Protein AF-A0A7Y0SQZ6-F1 (afdb_monomer)

Nearest PDB structures (foldseek):
  4n74-assembly1_A  TM=9.224E-01  e=1.016E-06  Escherichia coli BW2952
  8us4-assembly1_A  TM=9.109E-01  e=1.384E-05  Pseudomonas aeruginosa PAO1
  8us2-assembly1_A  TM=9.152E-01  e=4.732E-05  Pseudomonas aeruginosa PAO1
  8us2-assembly2_B  TM=9.220E-01  e=1.886E-04  Pseudomonas aeruginosa PAO1
  8us1-assembly1_A  TM=9.138E-01  e=2.991E-04  Pseudomonas aeruginosa PAO1

Sequence (102 aa):
WKKPWVSSRGHSFNTALSLSKPEQTVTASYKIPLEDVANDYYQVQYGLKNLDNRDTQSIESNLAVERHWLADNGWHNTVYARHLYESFKQCLQDDEVNFVLP

Radius of gyration: 16.94 Å; Cα contacts (8 Å, |Δi|>4): 250; chains: 1; bounding box: 45×22×44 Å

Solvent-accessible surface area (backbone atoms only — not comparable to full-atom values): 5319 Å² total; per-residue (Å²): 93,75,42,78,64,76,44,100,74,56,22,26,40,37,38,48,79,48,83,52,93,42,41,37,36,41,37,39,38,41,38,41,44,49,93,53,57,87,51,26,32,40,37,42,38,40,37,40,39,41,38,53,52,95,58,36,39,34,46,37,42,38,41,37,43,35,43,36,35,62,44,99,88,71,47,79,45,76,52,52,45,33,43,40,39,36,43,38,35,47,77,92,46,74,52,73,48,79,45,79,46,114

pLDDT: mean 96.22, std 2.84, range [85.19, 98.62]

Foldseek 3Di:
DWAQADDPQRKIKDWDWDDDPFKTKIKIKIWGADPPRVFWIKMWIWMWMFGHDDQKTKIKIKIKIKTWGQDPVRDIDIDMWMWIWMFMGGNPDTDIDIDIDD

Secondary structure (DSSP, 8-state):
-EES-SSTT--EEEEEEEE-SSEEEEEEEEEEE-SSTTT-EEEEEEEEEEEEETTEEEEEEEEEEEEEEE-TTS-EEEEEEEEEEEEEEETTEEEEEEEEE-

Organism: Vibrio parahaemolyticus (NCBI:txid670)

Mean predicted aligned error: 3.54 Å

Structure (mmCIF, N/CA/C/O backbone):
data_AF-A0A7Y0SQZ6-F1
#
_entry.id   AF-A0A7Y0SQZ6-F1
#
loop_
_atom_site.group_PDB
_atom_site.id
_atom_site.type_symbol
_atom_site.label_atom_id
_atom_site.label_alt_id
_atom_site.label_comp_id
_atom_site.label_asym_id
_atom_site.label_entity_id
_atom_site.label_seq_id
_atom_site.pdbx_PDB_ins_code
_atom_site.Cartn_x
_atom_site.Cartn_y
_atom_site.Cartn_z
_atom_site.occupancy
_atom_site.B_iso_or_equiv
_atom_site.auth_seq_id
_atom_site.auth_comp_id
_atom_site.auth_asym_id
_atom_site.auth_atom_id
_atom_site.pdbx_PDB_model_num
ATOM 1 N N . TRP A 1 1 ? 11.354 0.915 8.869 1.00 89.25 1 TRP A N 1
ATOM 2 C CA . TRP A 1 1 ? 12.645 0.434 8.355 1.00 89.25 1 TRP A CA 1
ATOM 3 C C . TRP A 1 1 ? 12.612 0.378 6.838 1.00 89.25 1 TRP A C 1
ATOM 5 O O . TRP A 1 1 ? 11.698 -0.208 6.277 1.00 89.25 1 TRP A O 1
ATOM 15 N N . LYS A 1 2 ? 13.609 0.976 6.183 1.00 91.75 2 LYS A N 1
ATOM 16 C CA . LYS A 1 2 ? 13.746 0.967 4.725 1.00 91.75 2 LYS A CA 1
ATOM 17 C C . LYS A 1 2 ? 14.963 0.131 4.350 1.00 91.75 2 LYS A C 1
ATOM 19 O O . LYS A 1 2 ? 16.070 0.449 4.779 1.00 91.75 2 LYS A O 1
ATOM 24 N N . LYS A 1 3 ? 14.769 -0.897 3.525 1.00 94.38 3 LYS A N 1
ATOM 25 C CA . LYS A 1 3 ? 15.850 -1.649 2.889 1.00 94.38 3 LYS A CA 1
ATOM 26 C C . LYS A 1 3 ? 15.899 -1.279 1.405 1.00 94.38 3 LYS A C 1
ATOM 28 O O . LYS A 1 3 ? 15.089 -1.781 0.624 1.00 94.38 3 LYS A O 1
ATOM 33 N N . PRO A 1 4 ? 16.827 -0.389 1.005 1.00 89.88 4 PRO A N 1
ATOM 34 C CA . PRO A 1 4 ? 16.846 0.163 -0.348 1.00 89.88 4 PRO A CA 1
ATOM 35 C C . PRO A 1 4 ? 17.187 -0.880 -1.416 1.00 89.88 4 PRO A C 1
ATOM 37 O O . PRO A 1 4 ? 16.841 -0.674 -2.569 1.00 89.88 4 PRO A O 1
ATOM 40 N N . TRP A 1 5 ? 17.832 -1.990 -1.042 1.00 91.81 5 TRP A N 1
ATOM 41 C CA . TRP A 1 5 ? 18.226 -3.047 -1.969 1.00 91.81 5 TRP A CA 1
ATOM 42 C C . TRP A 1 5 ? 18.063 -4.423 -1.307 1.00 91.81 5 TRP A C 1
ATOM 44 O O . TRP A 1 5 ? 18.679 -4.702 -0.274 1.00 91.81 5 TRP A O 1
ATOM 54 N N . VAL A 1 6 ? 17.211 -5.285 -1.868 1.00 94.88 6 VAL A N 1
ATOM 55 C CA . VAL A 1 6 ? 16.970 -6.659 -1.371 1.00 94.88 6 VAL A CA 1
ATOM 56 C C . VAL A 1 6 ? 17.340 -7.754 -2.371 1.00 94.88 6 VAL A C 1
ATOM 58 O O . VAL A 1 6 ? 17.437 -8.912 -1.982 1.00 94.88 6 VAL A O 1
ATOM 61 N N . SER A 1 7 ? 17.556 -7.404 -3.639 1.00 93.25 7 SER A N 1
ATOM 62 C CA . SER A 1 7 ? 17.858 -8.330 -4.740 1.00 93.25 7 SER A CA 1
ATOM 63 C C . SER A 1 7 ? 18.825 -7.668 -5.709 1.00 93.25 7 SER A C 1
ATOM 65 O O . SER A 1 7 ? 18.686 -6.475 -5.934 1.00 93.25 7 SER A O 1
ATOM 67 N N . SER A 1 8 ? 19.731 -8.410 -6.357 1.00 91.69 8 SER A N 1
ATOM 68 C CA . SER A 1 8 ? 20.648 -7.878 -7.387 1.00 91.69 8 SER A CA 1
ATOM 69 C C . SER A 1 8 ? 19.943 -7.131 -8.530 1.00 91.69 8 SER A C 1
ATOM 71 O O . SER A 1 8 ? 20.566 -6.306 -9.185 1.00 91.69 8 SER A O 1
ATOM 73 N N . ARG A 1 9 ? 18.637 -7.358 -8.714 1.00 91.25 9 ARG A N 1
ATOM 74 C CA . ARG A 1 9 ? 17.775 -6.679 -9.695 1.00 91.25 9 ARG A CA 1
ATOM 75 C C . ARG A 1 9 ? 17.213 -5.325 -9.226 1.00 91.25 9 ARG A C 1
ATOM 77 O O . ARG A 1 9 ? 16.302 -4.808 -9.851 1.00 91.25 9 ARG A O 1
ATOM 84 N N . GLY A 1 10 ? 17.674 -4.772 -8.102 1.00 93.50 10 GLY A N 1
ATOM 85 C CA . GLY A 1 10 ? 17.253 -3.443 -7.629 1.00 93.50 10 GLY A CA 1
ATOM 86 C C . GLY A 1 10 ? 15.922 -3.404 -6.874 1.00 93.50 10 GLY A C 1
ATOM 87 O O . GLY A 1 10 ? 15.379 -2.329 -6.631 1.00 93.50 10 GLY A O 1
ATOM 88 N N . HIS A 1 11 ? 15.378 -4.558 -6.478 1.00 96.56 11 HIS A N 1
ATOM 89 C CA . HIS A 1 11 ? 14.151 -4.587 -5.682 1.00 96.56 11 HIS A CA 1
ATOM 90 C C . HIS A 1 11 ? 14.393 -3.897 -4.336 1.00 96.56 11 HIS A C 1
ATOM 92 O O . HIS A 1 11 ? 15.477 -4.026 -3.755 1.00 96.56 11 HIS A O 1
ATOM 98 N N . SER A 1 12 ? 13.367 -3.241 -3.799 1.00 97.06 12 SER A N 1
ATOM 99 C CA . SER A 1 12 ? 13.441 -2.589 -2.489 1.00 97.06 12 SER A CA 1
ATOM 100 C C . SER A 1 12 ? 12.237 -2.928 -1.619 1.00 97.06 12 SER A C 1
ATOM 102 O O . SER A 1 12 ? 11.166 -3.273 -2.118 1.00 97.06 12 SER A O 1
ATOM 104 N N . PHE A 1 13 ? 12.435 -2.865 -0.305 1.00 97.50 13 PHE A N 1
ATOM 105 C CA . PHE A 1 13 ? 11.405 -3.161 0.682 1.00 97.50 13 PHE A CA 1
ATOM 106 C C . PHE A 1 13 ? 11.362 -2.058 1.732 1.00 97.50 13 PHE A C 1
ATOM 108 O O . PHE A 1 13 ? 12.400 -1.599 2.217 1.00 97.50 13 PHE A O 1
ATOM 115 N N . ASN A 1 14 ? 10.162 -1.637 2.097 1.00 97.81 14 ASN A N 1
ATOM 116 C CA . ASN A 1 14 ? 9.943 -0.648 3.133 1.00 97.81 14 ASN A CA 1
ATOM 117 C C . ASN A 1 14 ? 8.886 -1.149 4.110 1.00 97.81 14 ASN A C 1
ATOM 119 O O . ASN A 1 14 ? 7.916 -1.790 3.725 1.00 97.81 14 ASN A O 1
ATOM 123 N N . THR A 1 15 ? 9.067 -0.823 5.378 1.00 97.56 15 THR A N 1
ATOM 124 C CA . THR A 1 15 ? 8.075 -1.041 6.424 1.00 97.56 15 THR A CA 1
ATOM 125 C C . THR A 1 15 ? 7.992 0.220 7.258 1.00 97.56 15 THR A C 1
ATOM 127 O O . THR A 1 15 ? 9.028 0.733 7.687 1.00 97.56 15 THR A O 1
ATOM 130 N N . ALA A 1 16 ? 6.798 0.718 7.534 1.00 97.75 16 ALA A N 1
ATOM 131 C CA . ALA A 1 16 ? 6.594 1.811 8.471 1.00 97.75 16 ALA A CA 1
ATOM 132 C C . ALA A 1 16 ? 5.649 1.372 9.588 1.00 97.75 16 ALA A C 1
ATOM 134 O O . ALA A 1 16 ? 4.741 0.573 9.382 1.00 97.75 16 ALA A O 1
ATOM 135 N N . LEU A 1 17 ? 5.909 1.889 10.782 1.00 97.44 17 LEU A N 1
ATOM 136 C CA . LEU A 1 17 ? 5.087 1.699 11.963 1.00 97.44 17 LEU A CA 1
ATOM 137 C C . LEU A 1 17 ? 4.812 3.090 12.525 1.00 97.44 17 LEU A C 1
ATOM 139 O O . LEU A 1 17 ? 5.755 3.840 12.783 1.00 97.44 17 LEU A O 1
ATOM 143 N N . SER A 1 18 ? 3.541 3.422 12.696 1.00 97.69 18 SER A N 1
ATOM 144 C CA . SER A 1 18 ? 3.086 4.635 13.367 1.00 97.69 18 SER A CA 1
ATOM 145 C C . SER A 1 18 ? 2.239 4.225 14.561 1.00 97.69 18 SER A C 1
ATOM 147 O O . SER A 1 18 ? 1.320 3.422 14.414 1.00 97.69 18 SER A O 1
ATOM 149 N N . LEU A 1 19 ? 2.569 4.738 15.744 1.00 96.75 19 LEU A N 1
ATOM 150 C CA . LEU A 1 19 ? 1.883 4.404 16.986 1.00 96.75 19 LEU A CA 1
ATOM 151 C C . LEU A 1 19 ? 1.440 5.681 17.683 1.00 96.75 19 LEU A C 1
ATOM 153 O O . LEU A 1 19 ? 2.249 6.546 18.014 1.00 96.75 19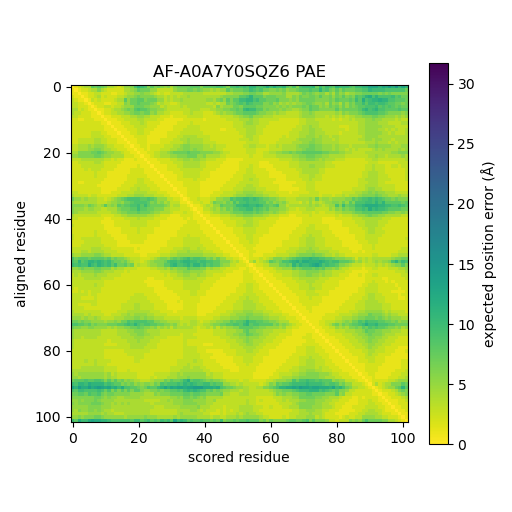 LEU A O 1
ATOM 157 N N . SER A 1 20 ? 0.149 5.760 17.953 1.00 96.88 20 SER A N 1
ATOM 158 C CA . SER A 1 20 ? -0.464 6.765 18.806 1.00 96.88 20 SER A CA 1
ATOM 159 C C . SER A 1 20 ? -1.488 6.083 19.710 1.00 96.88 20 SER A C 1
ATOM 161 O O . SER A 1 20 ? -1.818 4.917 19.504 1.00 96.88 20 SER A O 1
ATOM 163 N N . LYS A 1 21 ? -1.993 6.785 20.728 1.00 94.44 21 LYS A N 1
ATOM 164 C CA . LYS A 1 21 ? -3.050 6.238 21.589 1.00 94.44 21 LYS A CA 1
ATOM 165 C C . LYS A 1 21 ? -4.315 5.852 20.794 1.00 94.44 21 LYS A C 1
ATOM 167 O O . LYS A 1 21 ? -4.763 4.730 20.987 1.00 94.44 21 LYS A O 1
ATOM 172 N N . PRO A 1 22 ? -4.871 6.714 19.918 1.00 96.56 22 PRO A N 1
ATOM 173 C CA . PRO A 1 22 ? -6.086 6.365 19.184 1.00 96.56 22 PRO A CA 1
ATOM 174 C C . PRO A 1 22 ? -5.846 5.538 17.916 1.00 96.56 22 PRO A C 1
ATOM 176 O O . PRO A 1 22 ? -6.759 4.871 17.458 1.00 96.56 22 PRO A O 1
ATOM 179 N N . GLU A 1 23 ? -4.656 5.593 17.315 1.00 97.88 23 GLU A N 1
ATOM 180 C CA . GLU A 1 23 ? -4.400 4.973 16.010 1.00 97.88 23 GLU A CA 1
ATOM 181 C C . GLU A 1 23 ? -3.040 4.273 15.978 1.00 97.88 23 GLU A C 1
ATOM 183 O O . GLU A 1 23 ? -2.016 4.857 16.357 1.00 97.88 23 GLU A O 1
ATOM 188 N N . GLN A 1 24 ? -3.020 3.035 15.490 1.00 98.44 24 GLN A N 1
ATOM 189 C CA . GLN A 1 24 ? -1.806 2.274 15.222 1.00 98.44 24 GLN A CA 1
ATOM 190 C C . GLN A 1 24 ? -1.830 1.768 13.784 1.00 98.44 24 GLN A C 1
ATOM 192 O O . GLN A 1 24 ? -2.771 1.094 13.373 1.00 98.44 24 GLN A O 1
ATOM 197 N N . THR A 1 25 ? -0.769 2.055 13.035 1.00 98.44 25 THR A N 1
ATOM 198 C CA . THR A 1 25 ? -0.687 1.731 11.610 1.00 98.44 25 THR A CA 1
ATOM 199 C C . THR A 1 25 ? 0.622 1.019 11.310 1.00 98.44 25 THR A C 1
ATOM 201 O O . THR A 1 25 ? 1.701 1.497 11.669 1.00 98.44 25 THR A O 1
ATOM 204 N N . VAL A 1 26 ? 0.532 -0.109 10.611 1.00 98.38 26 VAL A N 1
ATOM 205 C CA . VAL A 1 26 ? 1.668 -0.845 10.051 1.00 98.38 26 VAL A CA 1
ATOM 206 C C . VAL A 1 26 ? 1.517 -0.850 8.543 1.00 98.38 26 VAL A C 1
ATOM 208 O O . VAL A 1 26 ? 0.491 -1.281 8.028 1.00 98.38 26 VAL A O 1
ATOM 211 N N . THR A 1 27 ? 2.543 -0.417 7.822 1.00 98.44 27 THR A N 1
ATOM 212 C CA . THR A 1 27 ? 2.580 -0.536 6.365 1.00 98.44 27 THR A CA 1
ATOM 213 C C . THR A 1 27 ? 3.826 -1.271 5.920 1.00 98.44 27 THR A C 1
ATOM 215 O O . THR A 1 27 ? 4.897 -1.135 6.511 1.00 98.44 27 THR A O 1
ATOM 218 N N . ALA A 1 28 ? 3.692 -2.050 4.858 1.00 98.38 28 ALA A N 1
ATOM 219 C CA . ALA A 1 28 ? 4.783 -2.696 4.160 1.00 98.38 28 ALA A CA 1
ATOM 220 C C . ALA A 1 28 ? 4.631 -2.439 2.662 1.00 98.38 28 ALA A C 1
ATOM 222 O O . ALA A 1 28 ? 3.530 -2.509 2.121 1.00 98.38 28 ALA A O 1
ATOM 223 N N . SER A 1 29 ? 5.734 -2.158 1.979 1.00 98.25 29 SER A N 1
ATOM 224 C CA . SER A 1 29 ? 5.746 -2.044 0.528 1.00 98.25 29 SER A CA 1
ATOM 225 C C . SER A 1 29 ? 6.955 -2.734 -0.081 1.00 98.25 29 SER A C 1
ATOM 227 O O . SER A 1 29 ? 8.058 -2.726 0.471 1.00 98.25 29 SER A O 1
ATOM 229 N N . TYR A 1 30 ? 6.733 -3.352 -1.235 1.00 98.06 30 TYR A N 1
ATOM 230 C CA . TYR A 1 30 ? 7.753 -4.015 -2.030 1.00 98.06 30 TYR A CA 1
ATOM 231 C C . TYR A 1 30 ? 7.746 -3.434 -3.439 1.00 98.06 30 TYR A C 1
ATOM 233 O O . TYR A 1 30 ? 6.723 -3.483 -4.121 1.00 98.06 30 TYR A O 1
ATOM 241 N N . LYS A 1 31 ? 8.881 -2.881 -3.871 1.00 97.88 31 LYS A N 1
ATOM 242 C CA . LYS A 1 31 ? 9.042 -2.241 -5.181 1.00 97.88 31 LYS A CA 1
ATOM 243 C C . LYS A 1 31 ? 9.930 -3.097 -6.078 1.00 97.88 31 LYS A C 1
ATOM 245 O O . LYS A 1 31 ? 11.036 -3.474 -5.681 1.00 97.88 31 LYS A O 1
ATOM 250 N N . ILE A 1 32 ? 9.452 -3.348 -7.293 1.00 97.62 32 ILE A N 1
ATOM 251 C CA . ILE A 1 32 ? 10.120 -4.119 -8.345 1.00 97.62 32 ILE A CA 1
ATOM 252 C C . ILE A 1 32 ? 10.384 -3.170 -9.518 1.00 97.62 32 ILE A C 1
ATOM 254 O O . ILE A 1 32 ? 9.438 -2.833 -10.232 1.00 97.62 32 ILE A O 1
ATOM 258 N N . PRO A 1 33 ? 11.627 -2.702 -9.710 1.00 97.06 33 PRO A N 1
ATOM 259 C CA . PRO A 1 33 ? 11.956 -1.851 -10.846 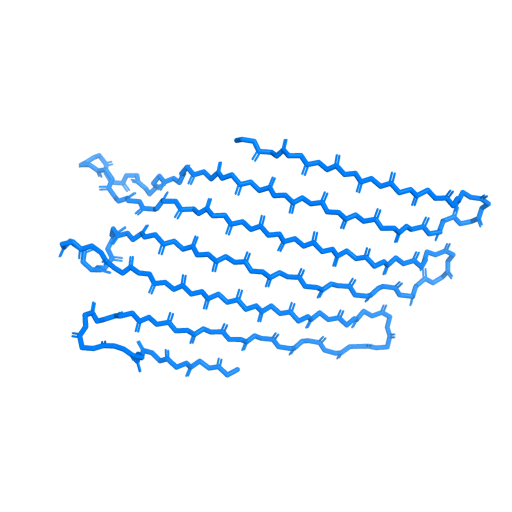1.00 97.06 33 PRO A CA 1
ATOM 260 C C . PRO A 1 33 ? 11.919 -2.617 -12.173 1.00 97.06 33 PRO A C 1
ATOM 262 O O . PRO A 1 33 ? 12.131 -3.832 -12.208 1.00 97.06 33 PRO A O 1
ATOM 265 N N . LEU A 1 34 ? 11.671 -1.884 -13.255 1.00 95.00 34 LEU A N 1
ATOM 266 C CA . LEU A 1 34 ? 11.769 -2.344 -14.641 1.00 95.00 34 LEU A CA 1
ATOM 267 C C . LEU A 1 34 ? 13.006 -1.719 -15.310 1.00 95.00 34 LEU A C 1
ATOM 269 O O . LEU A 1 34 ? 13.951 -1.351 -14.616 1.00 95.00 34 LEU A O 1
ATOM 273 N N . GLU A 1 35 ? 13.035 -1.652 -16.644 1.00 90.81 35 GLU A N 1
ATOM 274 C CA . GLU A 1 35 ? 14.188 -1.151 -17.409 1.00 90.81 35 GLU A CA 1
ATOM 275 C C . GLU A 1 35 ? 14.561 0.286 -17.023 1.00 90.81 35 GLU A C 1
ATOM 277 O O . GLU A 1 35 ? 15.708 0.544 -16.655 1.00 90.81 35 GLU A O 1
ATOM 282 N N . ASP A 1 36 ? 13.585 1.200 -17.011 1.00 90.94 36 ASP A N 1
ATOM 283 C CA . ASP A 1 36 ? 13.751 2.514 -16.391 1.00 90.94 36 ASP A CA 1
ATOM 284 C C . ASP A 1 36 ? 13.510 2.405 -14.879 1.00 90.94 36 ASP A C 1
ATOM 286 O O . ASP A 1 36 ? 12.432 2.670 -14.357 1.00 90.94 36 ASP A O 1
ATOM 290 N N . VAL A 1 37 ? 14.547 1.985 -14.157 1.00 85.19 37 VAL A N 1
ATOM 291 C CA . VAL A 1 37 ? 14.512 1.708 -12.710 1.00 85.19 37 VAL A CA 1
ATOM 292 C C . VAL A 1 37 ? 13.965 2.882 -11.879 1.00 85.19 37 VAL A C 1
ATOM 294 O O . VAL A 1 37 ? 13.393 2.670 -10.800 1.00 85.19 37 VAL A O 1
ATOM 297 N N . ALA A 1 38 ? 14.165 4.121 -12.339 1.00 86.75 38 ALA A N 1
ATOM 298 C CA . ALA A 1 38 ? 13.741 5.314 -11.616 1.00 86.75 38 ALA A CA 1
ATOM 299 C C . ALA A 1 38 ? 12.236 5.562 -11.771 1.00 86.75 38 ALA A C 1
ATOM 301 O O . ALA A 1 38 ? 11.561 5.847 -10.775 1.00 86.75 38 ALA A O 1
ATOM 302 N N . ASN A 1 39 ? 11.726 5.402 -12.990 1.00 93.69 39 ASN A N 1
ATOM 303 C CA . ASN A 1 39 ? 10.384 5.839 -13.362 1.00 93.69 39 ASN A CA 1
ATOM 304 C C . ASN A 1 39 ? 9.375 4.692 -13.467 1.00 93.69 39 ASN A C 1
ATOM 306 O O . ASN A 1 39 ? 8.191 4.883 -13.189 1.00 93.69 39 ASN A O 1
ATOM 310 N N . ASP A 1 40 ? 9.851 3.488 -13.771 1.00 96.88 40 ASP A N 1
ATOM 311 C CA . ASP A 1 40 ? 9.031 2.355 -14.160 1.00 96.88 40 ASP A CA 1
ATOM 312 C C . ASP A 1 40 ? 9.173 1.189 -13.188 1.00 96.88 40 ASP A C 1
ATOM 314 O O 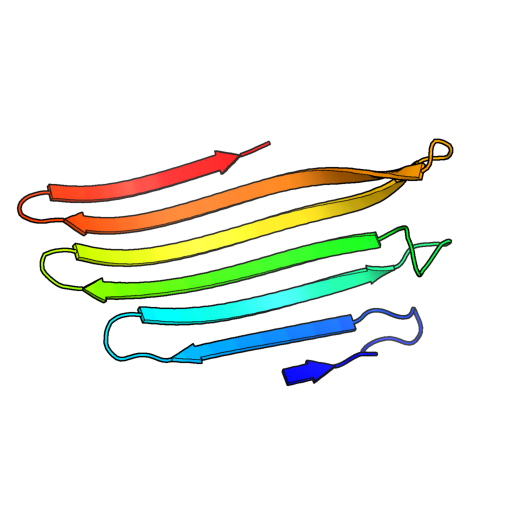. ASP A 1 40 ? 10.234 0.579 -13.032 1.00 96.88 40 ASP A O 1
ATOM 318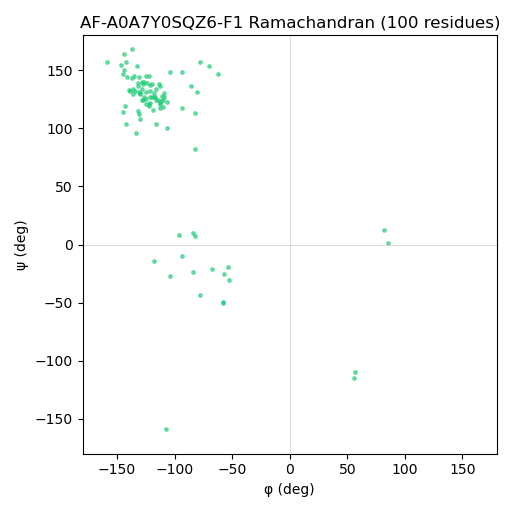 N N . TYR A 1 41 ? 8.078 0.861 -12.508 1.00 97.69 41 TYR A N 1
ATOM 319 C CA . TYR A 1 41 ? 8.085 -0.193 -11.506 1.00 97.69 41 TYR A CA 1
ATOM 320 C C . TYR A 1 41 ? 6.699 -0.761 -11.217 1.00 97.69 41 TYR A C 1
ATOM 322 O O . TYR A 1 41 ? 5.669 -0.105 -11.392 1.00 97.69 41 TYR A O 1
ATOM 330 N N . TYR A 1 42 ? 6.700 -1.986 -10.701 1.00 98.12 42 TYR A N 1
ATOM 331 C CA . TYR A 1 42 ? 5.571 -2.541 -9.967 1.00 98.12 42 TYR A CA 1
ATOM 332 C C . TYR A 1 42 ? 5.755 -2.310 -8.471 1.00 98.12 42 TYR A C 1
ATOM 334 O O . TYR A 1 42 ? 6.880 -2.311 -7.956 1.00 98.12 42 TYR A O 1
ATOM 342 N N . GLN A 1 43 ? 4.647 -2.145 -7.761 1.00 98.00 43 GLN A N 1
ATOM 343 C CA . GLN A 1 43 ? 4.637 -2.015 -6.315 1.00 98.00 43 GLN A CA 1
ATOM 344 C C . GLN A 1 43 ? 3.512 -2.849 -5.710 1.00 98.00 43 GLN A C 1
ATOM 346 O O . GLN A 1 43 ? 2.376 -2.800 -6.168 1.00 98.00 43 GLN A O 1
ATOM 351 N N . VAL A 1 44 ? 3.837 -3.595 -4.659 1.00 98.50 44 VAL A N 1
ATOM 352 C CA . VAL A 1 44 ? 2.847 -4.235 -3.789 1.00 98.50 44 VAL A CA 1
ATOM 353 C C . VAL A 1 44 ? 2.873 -3.505 -2.458 1.00 98.50 44 VAL A C 1
ATOM 355 O O . VAL A 1 44 ? 3.946 -3.343 -1.872 1.00 98.50 44 VAL A O 1
ATOM 358 N N . GLN A 1 45 ? 1.715 -3.051 -1.992 1.00 98.44 45 GLN A N 1
ATOM 359 C CA . GLN A 1 45 ? 1.556 -2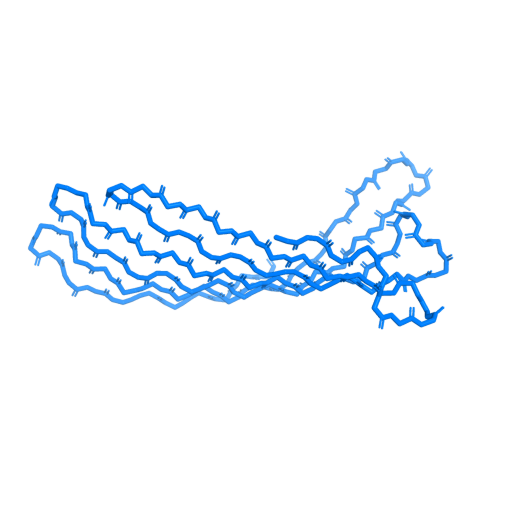.365 -0.715 1.00 98.44 45 GLN A CA 1
ATOM 360 C C . GLN A 1 45 ? 0.570 -3.125 0.158 1.00 98.44 45 GLN A C 1
ATOM 362 O O . GLN A 1 45 ? -0.478 -3.552 -0.316 1.00 98.44 45 GLN A O 1
ATOM 367 N N . TYR A 1 46 ? 0.901 -3.264 1.435 1.00 98.62 46 TYR A N 1
ATOM 368 C CA . TYR A 1 46 ? 0.013 -3.815 2.440 1.00 98.62 46 TYR A CA 1
ATOM 369 C C . TYR A 1 46 ? -0.027 -2.899 3.659 1.00 98.62 46 TYR A C 1
ATOM 371 O O . TYR A 1 46 ? 1.021 -2.487 4.162 1.00 98.62 46 TYR A O 1
ATOM 379 N N . GLY A 1 47 ? -1.226 -2.576 4.124 1.00 98.50 47 GLY A N 1
ATOM 380 C CA . GLY A 1 47 ? -1.479 -1.739 5.285 1.00 98.50 47 GLY A CA 1
ATOM 381 C C . GLY A 1 47 ? -2.413 -2.434 6.262 1.00 98.50 47 GLY A C 1
ATOM 382 O O . GLY A 1 47 ? -3.399 -3.043 5.859 1.00 98.50 47 GLY A O 1
ATOM 383 N N . LEU A 1 48 ? -2.091 -2.321 7.545 1.00 98.56 48 LEU A N 1
ATOM 384 C CA . LEU A 1 48 ? -2.976 -2.638 8.655 1.00 98.56 48 LEU A CA 1
ATOM 385 C C . LEU A 1 48 ? -3.147 -1.388 9.501 1.00 98.56 48 LEU A C 1
ATOM 387 O O . LEU A 1 48 ? -2.154 -0.752 9.870 1.00 98.56 48 LEU A O 1
ATOM 391 N N . LYS A 1 49 ? -4.390 -1.065 9.832 1.00 98.62 49 LYS A N 1
ATOM 392 C CA . LYS A 1 49 ? -4.727 0.055 10.702 1.00 98.62 49 LYS A CA 1
ATOM 393 C C . LYS A 1 49 ? -5.679 -0.420 11.787 1.00 98.62 49 LYS A C 1
ATOM 395 O O . LYS A 1 49 ? -6.684 -1.052 11.494 1.00 98.62 49 LYS A O 1
ATOM 400 N N . ASN A 1 50 ? -5.341 -0.103 13.029 1.00 98.25 50 ASN A N 1
ATOM 401 C CA . ASN A 1 50 ? -6.223 -0.227 14.178 1.00 98.25 50 ASN A CA 1
ATOM 402 C C . ASN A 1 50 ? -6.581 1.178 14.663 1.00 98.25 50 ASN A C 1
ATOM 404 O O . ASN A 1 50 ? -5.685 2.001 14.887 1.00 98.25 50 ASN A O 1
ATOM 408 N N . LEU A 1 51 ? -7.870 1.447 14.817 1.00 97.94 51 LEU A N 1
ATOM 409 C CA . LEU A 1 51 ? -8.406 2.719 15.278 1.00 97.94 51 LEU A CA 1
ATOM 410 C C . LEU A 1 51 ? -9.295 2.468 16.496 1.00 97.94 51 LEU A C 1
ATOM 412 O O . LEU A 1 51 ? -10.242 1.699 16.418 1.00 97.94 51 LEU A O 1
ATOM 416 N N . ASP A 1 52 ? -9.012 3.149 17.600 1.00 96.44 52 ASP A N 1
ATOM 417 C CA . ASP A 1 52 ? -9.869 3.213 18.786 1.00 96.44 52 ASP A CA 1
ATOM 418 C C . ASP A 1 52 ? -9.971 4.677 19.219 1.00 96.44 52 ASP A C 1
ATOM 420 O O . ASP A 1 52 ? -9.069 5.245 19.845 1.00 96.44 52 ASP A O 1
ATOM 424 N N . ASN A 1 53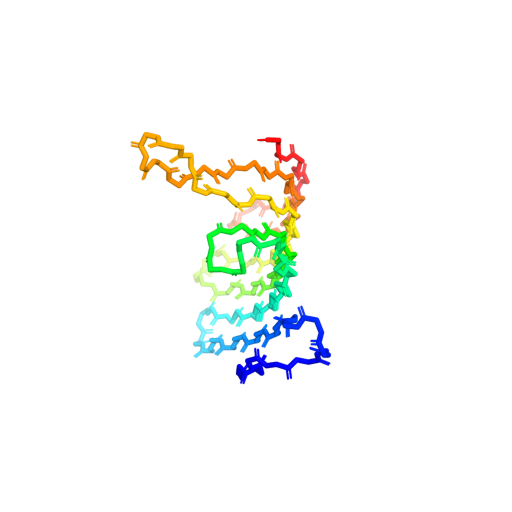 ? -11.041 5.340 18.789 1.00 95.25 53 ASN A N 1
ATOM 425 C CA . ASN A 1 53 ? -11.213 6.765 19.003 1.00 95.25 53 ASN A CA 1
ATOM 426 C C . ASN A 1 53 ? -12.680 7.124 19.231 1.00 95.25 53 ASN A C 1
ATOM 428 O O . ASN A 1 53 ? -13.496 7.082 18.310 1.00 95.25 53 ASN A O 1
ATOM 432 N N . ARG A 1 54 ? -12.986 7.588 20.448 1.00 92.81 54 ARG A N 1
ATOM 433 C CA . ARG A 1 54 ? -14.346 7.946 20.881 1.00 92.81 54 ARG A CA 1
ATOM 434 C C . ARG A 1 54 ? -15.298 6.760 20.690 1.00 92.81 54 ARG A C 1
ATOM 436 O O . ARG A 1 54 ? -15.111 5.746 21.345 1.00 92.81 54 ARG A O 1
ATOM 443 N N . ASP A 1 55 ? -16.280 6.898 19.803 1.00 91.69 55 ASP A N 1
ATOM 444 C CA . ASP A 1 55 ? -17.306 5.891 19.534 1.00 91.69 55 ASP A CA 1
ATOM 445 C C . ASP A 1 55 ? -16.969 5.011 18.320 1.00 91.69 55 ASP A C 1
ATOM 447 O O . ASP A 1 55 ? -17.831 4.257 17.873 1.00 91.69 55 ASP A O 1
ATOM 451 N N . THR A 1 56 ? -15.754 5.128 17.769 1.00 94.88 56 THR A N 1
ATOM 452 C CA . THR A 1 56 ? -15.290 4.363 16.607 1.00 94.88 56 THR A CA 1
ATOM 453 C C . THR A 1 56 ? -14.175 3.408 17.009 1.00 94.88 56 THR A C 1
ATOM 455 O O . THR A 1 56 ? -13.116 3.840 17.467 1.00 94.88 56 THR A O 1
ATOM 458 N N . GLN A 1 57 ? -14.402 2.121 16.769 1.00 97.06 57 GLN A N 1
ATOM 459 C CA . GLN A 1 57 ? -13.395 1.071 16.844 1.00 97.06 57 GLN A CA 1
ATOM 460 C C . GLN A 1 57 ? -13.336 0.370 15.494 1.00 97.06 57 GLN A C 1
ATOM 462 O O . GLN A 1 57 ? -14.358 -0.141 15.050 1.00 97.06 57 GLN A O 1
ATOM 467 N N . SER A 1 58 ? -12.187 0.359 14.823 1.00 97.94 58 SER A N 1
ATOM 468 C CA . SER A 1 58 ? -12.063 -0.324 13.535 1.00 97.94 58 SER A CA 1
ATOM 469 C C . SER A 1 58 ? -10.714 -0.986 13.313 1.00 97.94 58 SER A C 1
ATOM 471 O O . SER A 1 58 ? -9.678 -0.545 13.818 1.00 97.94 58 SER A O 1
ATOM 473 N N . ILE A 1 59 ? -10.751 -2.064 12.532 1.00 98.12 59 ILE A N 1
ATOM 474 C CA . ILE A 1 59 ? -9.578 -2.722 11.980 1.00 98.12 59 ILE A CA 1
ATOM 475 C C . ILE A 1 59 ? -9.689 -2.752 10.457 1.00 98.12 59 ILE A C 1
ATOM 477 O O . ILE A 1 59 ? -10.613 -3.337 9.897 1.00 98.12 59 ILE A O 1
ATOM 481 N N . GLU A 1 60 ? -8.725 -2.123 9.792 1.00 98.50 60 GLU A N 1
ATOM 482 C CA . GLU A 1 60 ? -8.641 -2.040 8.335 1.00 98.50 60 GLU A CA 1
ATOM 483 C C . GLU A 1 60 ? -7.432 -2.836 7.831 1.00 98.50 60 GLU A C 1
ATOM 485 O O . GLU A 1 60 ? -6.324 -2.752 8.375 1.00 98.50 60 GLU A O 1
ATOM 490 N N . SER A 1 61 ? -7.649 -3.589 6.755 1.00 98.56 61 SER A N 1
ATOM 491 C CA . SER A 1 61 ? -6.631 -4.259 5.955 1.00 98.56 61 SER A CA 1
ATOM 492 C C . SER A 1 61 ? -6.708 -3.767 4.513 1.00 98.56 61 SER A C 1
ATOM 494 O O . SER A 1 61 ? -7.759 -3.811 3.875 1.00 98.56 61 SER A O 1
ATOM 496 N N . ASN A 1 62 ? -5.577 -3.311 3.984 1.00 98.44 62 ASN A N 1
ATOM 497 C CA . ASN A 1 62 ? -5.492 -2.688 2.670 1.00 98.44 62 ASN A CA 1
ATOM 498 C C . ASN A 1 62 ? -4.353 -3.317 1.870 1.00 98.44 62 ASN A C 1
ATOM 500 O O . ASN A 1 62 ? -3.185 -3.161 2.222 1.00 98.44 62 ASN A O 1
ATOM 504 N N . LEU A 1 63 ? -4.685 -4.038 0.801 1.00 98.56 63 LEU A N 1
ATOM 505 C CA . LEU A 1 63 ? -3.729 -4.653 -0.115 1.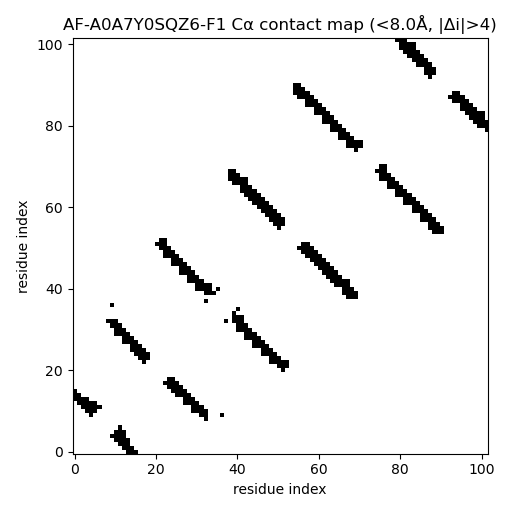00 98.56 63 LEU A CA 1
ATOM 506 C C . LEU A 1 63 ? -3.856 -3.999 -1.488 1.00 98.56 63 LEU A C 1
ATOM 508 O O . LEU A 1 63 ? -4.928 -4.024 -2.084 1.00 98.56 63 LEU A O 1
ATOM 512 N N . ALA A 1 64 ? -2.760 -3.471 -2.023 1.00 98.62 64 ALA A N 1
ATOM 513 C CA . ALA A 1 64 ? -2.724 -2.876 -3.352 1.00 98.62 64 ALA A CA 1
ATOM 514 C C . ALA A 1 64 ? -1.592 -3.460 -4.198 1.00 98.62 64 ALA A C 1
ATOM 516 O O . ALA A 1 64 ? -0.474 -3.658 -3.717 1.00 98.62 64 ALA A O 1
ATOM 517 N N . VAL A 1 65 ? -1.882 -3.693 -5.475 1.00 98.56 65 VAL A N 1
ATOM 518 C CA . VAL A 1 65 ? -0.896 -4.004 -6.513 1.00 98.56 65 VAL A CA 1
ATOM 519 C C . VAL A 1 65 ? -0.966 -2.900 -7.554 1.00 98.56 65 VAL A C 1
ATOM 521 O O . VAL A 1 65 ? -2.042 -2.587 -8.053 1.00 98.56 65 VAL A O 1
ATOM 524 N N . GLU A 1 66 ? 0.176 -2.298 -7.862 1.00 98.38 66 GLU A N 1
ATOM 525 C CA . GLU A 1 66 ? 0.254 -1.064 -8.636 1.00 98.38 66 GLU A CA 1
ATOM 526 C C . GLU A 1 66 ? 1.342 -1.157 -9.706 1.00 98.38 66 GLU A C 1
ATOM 528 O O . GLU A 1 66 ? 2.415 -1.725 -9.482 1.00 98.38 66 GLU A O 1
ATOM 533 N N . ARG A 1 67 ? 1.088 -0.537 -10.857 1.00 97.94 67 ARG A N 1
ATOM 534 C CA . ARG A 1 67 ? 2.062 -0.268 -11.915 1.00 97.94 67 ARG A CA 1
ATOM 535 C C . ARG A 1 67 ? 2.214 1.238 -12.049 1.00 97.94 67 ARG A C 1
ATOM 537 O O . ARG A 1 67 ? 1.230 1.924 -12.293 1.00 97.94 67 ARG A O 1
ATOM 544 N N . HIS A 1 68 ? 3.446 1.721 -11.928 1.00 97.94 68 HIS A N 1
ATOM 545 C CA . HIS A 1 68 ? 3.818 3.135 -12.013 1.00 97.94 68 HIS A CA 1
ATOM 546 C C . HIS A 1 68 ? 4.765 3.352 -13.182 1.00 97.94 68 HIS A C 1
ATOM 548 O O . HIS A 1 68 ? 5.728 2.595 -13.264 1.00 97.94 68 HIS A O 1
ATOM 554 N N . TRP A 1 69 ? 4.517 4.332 -14.052 1.00 97.81 69 TRP A N 1
ATOM 555 C CA . TRP A 1 69 ? 5.417 4.684 -15.162 1.00 97.81 69 TRP A CA 1
ATOM 556 C C . TRP A 1 69 ? 5.399 6.177 -15.476 1.00 97.81 69 TRP A C 1
ATOM 558 O O . TRP A 1 69 ? 4.392 6.854 -15.245 1.00 97.81 69 TRP A O 1
ATOM 568 N N . LEU A 1 70 ? 6.492 6.670 -16.052 1.00 97.62 70 LEU A N 1
ATOM 569 C CA . LEU A 1 70 ? 6.562 8.013 -16.625 1.00 97.62 70 LEU A CA 1
ATOM 570 C C . LEU A 1 70 ? 6.233 7.934 -18.118 1.00 97.62 70 LEU A C 1
ATOM 572 O O . LEU A 1 70 ? 6.933 7.275 -18.878 1.00 97.62 70 LEU A O 1
ATOM 576 N N . ALA A 1 71 ? 5.154 8.585 -18.548 1.00 94.94 71 ALA A N 1
ATOM 577 C CA . ALA A 1 71 ? 4.844 8.712 -19.969 1.00 94.94 71 ALA A CA 1
ATOM 578 C C . ALA A 1 71 ? 5.707 9.794 -20.634 1.00 94.94 71 ALA A C 1
ATOM 580 O O . ALA A 1 71 ? 6.140 10.743 -19.982 1.00 94.94 71 ALA A O 1
ATOM 581 N N . ASP A 1 72 ? 5.874 9.703 -21.955 1.00 94.31 72 ASP A N 1
ATOM 582 C CA . ASP A 1 72 ? 6.699 10.624 -22.758 1.00 94.31 72 ASP A CA 1
ATOM 583 C C . ASP A 1 72 ? 6.289 12.101 -22.626 1.00 94.31 72 ASP A C 1
ATOM 585 O O . ASP A 1 72 ? 7.092 13.012 -22.812 1.00 94.31 72 ASP A O 1
ATOM 589 N N . ASN A 1 73 ? 5.027 12.351 -22.279 1.00 95.50 73 ASN A N 1
ATOM 590 C CA . ASN A 1 73 ? 4.486 13.684 -22.022 1.00 95.50 73 ASN A CA 1
ATOM 591 C C . ASN A 1 73 ? 4.772 14.207 -20.595 1.00 95.50 73 ASN A C 1
ATOM 593 O O . ASN A 1 73 ? 4.231 15.243 -20.210 1.00 95.50 73 ASN A O 1
ATOM 597 N N . GLY A 1 74 ? 5.582 13.493 -19.808 1.00 95.25 74 GLY A N 1
ATOM 598 C CA . GLY A 1 74 ? 6.003 13.861 -18.455 1.00 95.25 74 GLY A CA 1
ATOM 599 C C . GLY A 1 74 ? 5.041 13.455 -17.333 1.00 95.25 74 GLY A C 1
ATOM 600 O O . GLY A 1 74 ? 5.317 13.742 -16.166 1.00 95.25 74 GLY A O 1
ATOM 601 N N . TRP A 1 75 ? 3.920 12.794 -17.639 1.00 97.31 75 TRP A N 1
ATOM 602 C CA . TRP A 1 75 ? 2.959 12.364 -16.620 1.00 97.31 75 TRP A CA 1
ATOM 603 C C . TRP A 1 75 ? 3.395 11.076 -15.925 1.00 97.31 75 TRP A C 1
ATOM 605 O O . TRP A 1 75 ? 3.700 10.080 -16.579 1.00 97.31 75 TRP A O 1
ATOM 615 N N . HIS A 1 76 ? 3.345 11.081 -14.591 1.00 96.56 76 HIS A N 1
ATOM 616 C CA . HIS A 1 76 ? 3.434 9.860 -13.797 1.00 96.56 76 HIS A CA 1
ATOM 617 C C . HIS A 1 76 ? 2.057 9.211 -13.745 1.00 96.56 76 HIS A C 1
ATOM 619 O O . HIS A 1 76 ? 1.121 9.768 -13.173 1.00 96.56 76 HIS A O 1
ATOM 625 N N . ASN A 1 77 ? 1.943 8.044 -14.358 1.00 96.88 77 ASN A N 1
ATOM 626 C CA . ASN A 1 77 ? 0.703 7.293 -14.408 1.00 96.88 77 ASN A CA 1
ATOM 627 C C . ASN A 1 77 ? 0.761 6.121 -13.441 1.00 96.88 77 ASN A C 1
ATOM 629 O O . ASN A 1 77 ? 1.816 5.510 -13.238 1.00 96.88 77 ASN A O 1
ATOM 633 N N . THR A 1 78 ? -0.404 5.778 -12.904 1.00 97.56 78 THR A N 1
ATOM 634 C CA . THR A 1 78 ? -0.569 4.636 -12.017 1.00 97.56 78 THR A CA 1
ATOM 635 C C . THR A 1 78 ? -1.821 3.870 -12.407 1.00 97.56 78 THR A C 1
ATOM 637 O O . THR A 1 78 ? -2.899 4.447 -12.517 1.00 97.56 78 THR A O 1
ATOM 640 N N . VAL A 1 79 ? -1.678 2.560 -12.578 1.00 98.00 79 VAL A N 1
ATOM 641 C CA . VAL A 1 79 ? -2.796 1.610 -12.635 1.00 98.00 79 VAL A CA 1
ATOM 642 C C . VAL A 1 79 ? -2.693 0.729 -11.409 1.00 98.00 79 VAL A C 1
ATOM 644 O O . VAL A 1 79 ? -1.588 0.319 -11.044 1.00 98.00 79 VAL A O 1
ATOM 647 N N . TYR A 1 80 ? -3.818 0.445 -10.763 1.00 97.94 80 TYR A N 1
ATOM 648 C CA . TYR A 1 80 ? -3.822 -0.336 -9.541 1.00 97.94 80 TYR A CA 1
ATOM 649 C C . TYR A 1 80 ? -5.019 -1.271 -9.465 1.00 97.94 80 TYR A C 1
ATOM 651 O O . TYR A 1 80 ? -6.043 -1.054 -10.090 1.00 97.94 80 TYR A O 1
ATOM 659 N N . ALA A 1 81 ? -4.867 -2.316 -8.666 1.00 98.38 81 ALA A N 1
ATOM 660 C CA . ALA A 1 81 ? -5.978 -3.065 -8.117 1.00 98.38 81 ALA A CA 1
ATOM 661 C C . ALA A 1 81 ? -5.803 -3.075 -6.602 1.00 98.38 81 ALA A C 1
ATOM 663 O O . ALA A 1 81 ? -4.705 -3.347 -6.101 1.00 98.38 81 ALA A O 1
ATOM 664 N N . ARG A 1 82 ? -6.867 -2.755 -5.868 1.00 98.50 82 ARG A N 1
ATOM 665 C CA . ARG A 1 82 ? -6.839 -2.689 -4.408 1.00 98.50 82 ARG A CA 1
ATOM 666 C C . ARG A 1 82 ? -7.963 -3.510 -3.804 1.00 98.50 82 ARG A C 1
ATOM 668 O O . ARG A 1 82 ? -9.107 -3.398 -4.221 1.00 98.50 82 ARG A O 1
ATOM 675 N N . HIS A 1 83 ? -7.625 -4.295 -2.794 1.00 98.50 83 HIS A N 1
ATOM 676 C CA . HIS A 1 83 ? -8.574 -4.942 -1.909 1.00 98.50 83 HIS A CA 1
ATOM 677 C C . HIS A 1 83 ? -8.543 -4.230 -0.558 1.00 98.50 83 HIS A C 1
ATOM 679 O O . HIS A 1 83 ? -7.480 -4.126 0.060 1.00 98.50 83 HIS A O 1
ATOM 685 N N . LEU A 1 84 ? -9.696 -3.734 -0.121 1.00 98.38 84 LEU A N 1
ATOM 686 C CA . LEU A 1 84 ? -9.861 -3.071 1.164 1.00 98.38 84 LEU A CA 1
ATOM 687 C C . LEU A 1 84 ? -10.911 -3.817 1.977 1.00 98.38 84 LEU A C 1
ATOM 689 O O . LEU A 1 84 ? -12.048 -3.967 1.538 1.00 98.38 84 LEU A O 1
ATOM 693 N N . TYR A 1 85 ? -10.505 -4.271 3.153 1.00 98.50 85 TYR A N 1
ATOM 694 C CA . TYR A 1 85 ? -11.376 -4.860 4.154 1.00 98.50 85 TYR A CA 1
ATOM 695 C C . TYR A 1 85 ? -11.366 -3.979 5.394 1.00 98.50 85 TYR A C 1
ATOM 697 O O . TYR A 1 85 ? -10.291 -3.609 5.864 1.00 98.50 85 TYR A O 1
ATOM 705 N N . GLU A 1 86 ? -12.533 -3.685 5.950 1.00 98.31 86 GLU A N 1
ATOM 706 C CA . GLU A 1 86 ? -12.640 -3.029 7.249 1.00 98.31 86 GLU A CA 1
ATOM 707 C C . GLU A 1 86 ? -13.778 -3.653 8.054 1.00 98.31 86 GLU A C 1
ATOM 709 O O . GLU A 1 86 ? -14.882 -3.839 7.547 1.00 98.31 86 GLU A O 1
ATOM 714 N N . SER A 1 87 ? -13.494 -3.965 9.314 1.00 98.00 87 SER A N 1
ATOM 715 C CA . SER A 1 87 ? -14.499 -4.288 10.324 1.00 98.00 87 SER A CA 1
ATOM 716 C C . SER A 1 87 ? -14.527 -3.133 11.309 1.00 98.00 87 SER A C 1
ATOM 718 O O . SER A 1 87 ? -13.477 -2.745 11.835 1.00 98.00 87 SER A O 1
ATOM 720 N N . PHE A 1 88 ? -15.702 -2.546 11.517 1.00 97.19 88 PHE A N 1
ATOM 721 C CA . PHE A 1 88 ? -15.834 -1.364 12.351 1.00 97.19 88 PHE A CA 1
ATOM 722 C C . PHE A 1 88 ? -17.097 -1.399 13.198 1.00 97.19 88 PHE A C 1
ATOM 724 O O . PHE A 1 88 ? -18.178 -1.794 12.768 1.00 97.19 88 PHE A O 1
ATOM 731 N N . LYS A 1 89 ? -16.949 -0.866 14.405 1.00 97.06 89 LYS A N 1
ATOM 732 C CA . LYS A 1 89 ? -18.037 -0.497 15.286 1.00 97.06 89 LYS A CA 1
ATOM 733 C C . LYS A 1 89 ? -18.058 1.013 15.428 1.00 97.06 89 LYS A C 1
ATOM 735 O O . LYS A 1 89 ? -17.084 1.610 15.885 1.00 97.06 89 LYS A O 1
ATOM 740 N N . GLN A 1 90 ? -19.175 1.625 15.059 1.00 92.12 90 GLN A N 1
ATOM 741 C CA . GLN A 1 90 ? -19.387 3.058 15.187 1.00 92.12 90 GLN A CA 1
ATOM 742 C C . GLN A 1 90 ? -20.719 3.338 15.877 1.00 92.12 90 GLN A C 1
ATOM 744 O O . GLN A 1 90 ? -21.795 3.170 15.303 1.00 92.12 90 GLN A O 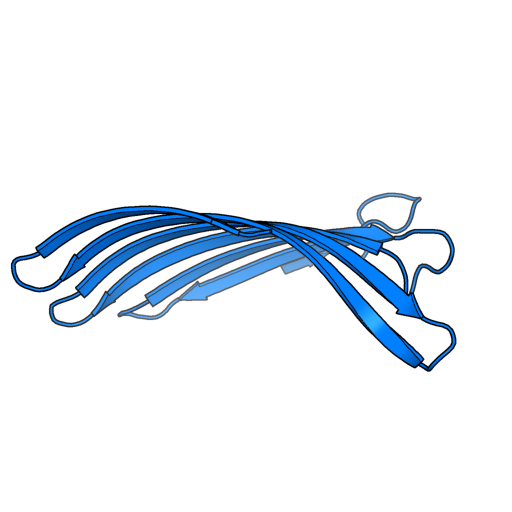1
ATOM 749 N N . CYS A 1 91 ? -20.652 3.800 17.127 1.00 92.50 91 CYS A N 1
ATOM 750 C CA . CYS A 1 91 ? -21.823 3.978 17.984 1.00 92.50 91 CYS A CA 1
ATOM 751 C C . CYS A 1 91 ? -22.622 2.661 18.146 1.00 92.50 91 CYS A C 1
ATOM 753 O O . CYS A 1 91 ? -22.153 1.741 18.818 1.00 92.50 91 CYS A O 1
ATOM 755 N N . LEU A 1 92 ? -23.820 2.567 17.556 1.00 91.56 92 LEU A N 1
ATOM 756 C CA . LEU A 1 92 ? -24.668 1.365 17.561 1.00 91.56 92 LEU A CA 1
ATOM 757 C C . LEU A 1 92 ? -24.463 0.466 16.333 1.00 91.56 92 LEU A C 1
ATOM 759 O O . LEU A 1 92 ? -25.003 -0.636 16.303 1.00 91.56 92 LEU A O 1
ATOM 763 N N . GLN A 1 93 ? -23.733 0.943 15.327 1.00 93.06 93 GLN A N 1
ATOM 764 C CA . GLN A 1 93 ? -23.464 0.209 14.098 1.00 93.06 93 GLN A CA 1
ATOM 765 C C . GLN A 1 93 ? -22.250 -0.699 14.291 1.00 93.06 93 GLN A C 1
ATOM 767 O O . GLN A 1 93 ? -21.254 -0.270 14.870 1.00 93.06 93 GLN A O 1
ATOM 772 N N . ASP A 1 94 ? -22.349 -1.931 13.811 1.00 96.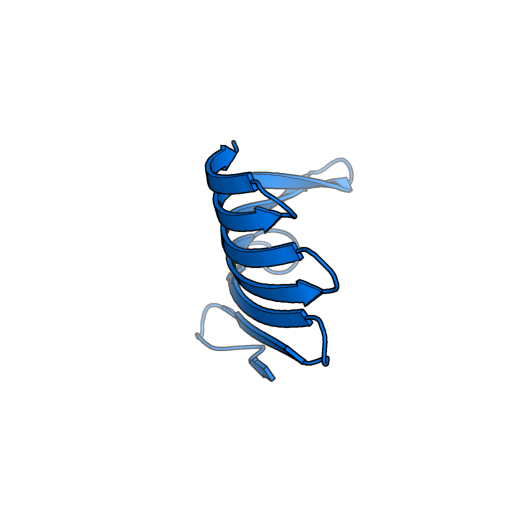44 94 ASP A N 1
ATOM 773 C CA . ASP A 1 94 ? -21.304 -2.952 13.846 1.00 96.44 94 ASP A CA 1
ATOM 774 C C . ASP A 1 94 ? -21.394 -3.703 12.518 1.00 96.44 94 ASP A C 1
ATOM 776 O O . ASP A 1 94 ? -22.362 -4.428 12.292 1.00 96.44 94 ASP A O 1
ATOM 780 N N . ASP A 1 95 ? -20.470 -3.407 11.607 1.00 97.00 95 ASP A N 1
ATOM 781 C CA . ASP A 1 95 ? -20.534 -3.831 10.212 1.00 97.00 95 ASP A CA 1
ATOM 782 C C . ASP A 1 95 ? -19.141 -4.161 9.657 1.00 97.00 95 ASP A C 1
ATOM 784 O O . ASP A 1 95 ? -18.093 -3.776 10.187 1.00 97.00 95 ASP A O 1
ATOM 788 N N . GLU A 1 96 ? -19.149 -4.861 8.525 1.00 97.44 96 GLU A N 1
ATOM 789 C CA . GLU A 1 96 ? -17.958 -5.204 7.759 1.00 97.44 96 GLU A CA 1
ATOM 790 C C . GLU A 1 96 ? -18.115 -4.752 6.309 1.00 97.44 96 GLU A C 1
ATOM 792 O O . GLU A 1 96 ? -19.173 -4.904 5.691 1.00 97.44 96 GLU A O 1
ATOM 797 N N . VAL A 1 97 ? -17.035 -4.232 5.734 1.00 97.25 97 VAL A N 1
ATOM 798 C CA . VAL A 1 97 ? -16.970 -3.839 4.327 1.00 97.25 97 VAL A CA 1
ATOM 799 C C . VAL A 1 97 ? -15.817 -4.540 3.626 1.00 97.25 97 VAL A C 1
ATOM 801 O O . VAL A 1 97 ? -14.721 -4.682 4.163 1.00 97.25 97 VAL A O 1
ATOM 804 N N . ASN A 1 98 ? -16.082 -4.977 2.396 1.00 97.75 98 ASN A N 1
ATOM 805 C CA . ASN A 1 98 ? -15.114 -5.603 1.504 1.00 97.75 98 ASN A CA 1
ATOM 806 C C . ASN A 1 98 ? -15.220 -4.941 0.131 1.00 97.75 98 ASN A C 1
ATOM 808 O O . ASN A 1 98 ? -16.241 -5.066 -0.548 1.00 97.75 98 ASN A O 1
ATOM 812 N N . PHE A 1 99 ? -14.164 -4.252 -0.286 1.00 97.81 99 PHE A N 1
ATOM 813 C CA . PHE A 1 99 ? -14.101 -3.563 -1.567 1.00 97.81 99 PHE A CA 1
ATOM 814 C C . PHE A 1 99 ? -12.965 -4.097 -2.426 1.00 97.81 99 PHE A C 1
ATOM 816 O O . PHE A 1 99 ? -11.841 -4.284 -1.961 1.00 97.81 99 PHE A O 1
ATOM 823 N N . VAL A 1 100 ? -13.255 -4.263 -3.714 1.00 97.38 100 VAL A N 1
ATOM 824 C CA . VAL A 1 100 ? -12.249 -4.407 -4.766 1.00 97.38 100 VAL A CA 1
ATOM 825 C C . VAL A 1 100 ? -12.337 -3.165 -5.643 1.00 97.38 100 VAL A C 1
ATOM 827 O O . VAL A 1 100 ? -13.379 -2.903 -6.242 1.00 97.38 100 VAL A O 1
ATOM 830 N N . LEU A 1 101 ? -11.259 -2.389 -5.680 1.00 96.25 101 LEU A N 1
ATOM 831 C CA . LEU A 1 101 ? -11.158 -1.121 -6.395 1.00 96.25 101 LEU A CA 1
ATOM 832 C C . LEU A 1 101 ? -10.208 -1.292 -7.595 1.00 96.25 101 LEU A C 1
ATOM 834 O O . LEU A 1 101 ? -9.042 -1.642 -7.366 1.00 96.25 101 LEU A O 1
ATOM 838 N N . PRO A 1 102 ? -10.695 -1.103 -8.835 1.00 90.25 102 PRO A N 1
ATOM 839 C CA . PRO A 1 102 ? -9.882 -1.113 -10.050 1.00 90.25 102 PRO A CA 1
ATOM 840 C C . PRO A 1 102 ? -9.318 0.269 -10.424 1.00 90.25 102 PRO A C 1
ATOM 842 O O . PRO A 1 102 ? -9.755 1.286 -9.833 1.00 90.25 102 PRO A O 1
#